Protein 4A3N (pdb70)

Structure (mmCIF, N/CA/C/O backbone):
data_4A3N
#
_entry.id   4A3N
#
_cell.length_a   94.281
_cell.length_b   22.525
_cell.length_c   66.668
_cell.angle_alpha   90.00
_cell.angle_beta   129.09
_cell.angle_gamma   90.00
#
_symmetry.space_group_name_H-M   'C 1 2 1'
#
loop_
_entity.id
_entity.type
_entity.pdbx_description
1 polymer 'TRANSCRIPTION FACTOR SOX-17'
2 non-polymer 'ZINC ION'
3 water water
#
loop_
_atom_site.group_PDB
_atom_site.id
_atom_site.type_symbol
_atom_site.label_atom_id
_atom_site.label_alt_id
_atom_site.label_comp_id
_atom_site.label_asym_id
_atom_site.label_entity_id
_atom_site.label_seq_id
_atom_site.pdbx_PDB_ins_code
_atom_site.Cartn_x
_atom_site.Cartn_y
_atom_site.Cartn_z
_atom_site.occupancy
_atom_site.B_iso_or_equiv
_atom_site.auth_seq_id
_atom_site.auth_comp_id
_atom_site.auth_asym_id
_atom_site.auth_atom_id
_atom_site.pdbx_PDB_model_num
ATOM 1 N N . ARG A 1 5 ? 19.919 5.723 22.081 1.00 90.27 70 ARG A N 1
ATOM 2 C CA . ARG A 1 5 ? 19.133 5.753 20.813 1.00 87.07 70 ARG A CA 1
ATOM 3 C C . ARG A 1 5 ? 18.189 4.558 20.710 1.00 79.91 70 ARG A C 1
ATOM 4 O O . ARG A 1 5 ? 17.981 4.007 19.624 1.00 76.72 70 ARG A O 1
ATOM 12 N N . PRO A 1 6 ? 17.580 4.159 21.842 1.00 67.08 71 PRO A N 1
ATOM 13 C CA . PRO A 1 6 ? 16.662 3.019 21.850 1.00 59.17 71 PRO A CA 1
ATOM 14 C C . PRO A 1 6 ? 15.349 3.304 21.134 1.00 54.84 71 PRO A C 1
ATOM 15 O O . PRO A 1 6 ? 14.966 4.461 20.947 1.00 55.14 71 PRO A O 1
ATOM 19 N N . MET A 1 7 ? 14.673 2.238 20.718 1.00 42.83 72 MET A N 1
ATOM 20 C CA . MET A 1 7 ? 13.401 2.374 20.026 1.00 39.91 72 MET A CA 1
ATOM 21 C C . MET A 1 7 ? 12.343 2.907 20.991 1.00 36.45 72 MET A C 1
ATOM 22 O O . MET A 1 7 ? 12.377 2.603 22.187 1.00 31.54 72 MET A O 1
ATOM 27 N N . ASN A 1 8 ? 11.413 3.706 20.474 1.00 32.14 73 ASN A N 1
ATOM 28 C CA . ASN A 1 8 ? 10.320 4.208 21.291 1.00 28.40 73 ASN A CA 1
ATOM 29 C C . ASN A 1 8 ? 9.201 3.162 21.230 1.00 28.20 73 ASN A C 1
ATOM 30 O O . ASN A 1 8 ? 9.334 2.145 20.533 1.00 21.16 73 ASN A O 1
ATOM 35 N N . ALA A 1 9 ? 8.104 3.422 21.946 1.00 18.39 74 ALA A N 1
ATOM 36 C CA . ALA A 1 9 ? 6.977 2.493 22.011 1.00 18.15 74 ALA A CA 1
ATOM 37 C C . ALA A 1 9 ? 6.485 2.057 20.629 1.00 22.10 74 ALA A C 1
ATOM 38 O O . ALA A 1 9 ? 6.250 0.865 20.381 1.00 19.66 74 ALA A O 1
ATOM 40 N N . PHE A 1 10 ? 6.322 3.028 19.736 1.00 28.53 75 PHE A N 1
ATOM 41 C CA . PHE A 1 10 ? 5.858 2.753 18.390 1.00 30.16 75 PHE A CA 1
ATOM 42 C C . PHE A 1 10 ? 6.806 1.815 17.635 1.00 30.10 75 PHE A C 1
ATOM 43 O O . PHE A 1 10 ? 6.357 0.836 17.038 1.00 27.30 75 PHE A O 1
ATOM 51 N N . MET A 1 11 ? 8.108 2.113 17.665 1.00 27.70 76 MET A N 1
ATOM 52 C CA . MET A 1 11 ? 9.103 1.291 16.967 1.00 23.00 76 MET A CA 1
ATOM 53 C C . MET A 1 11 ? 9.059 -0.112 17.532 1.00 28.09 76 MET A C 1
ATOM 54 O O . MET A 1 11 ? 9.061 -1.095 16.792 1.00 23.38 76 MET A O 1
ATOM 59 N N . VAL A 1 12 ? 9.027 -0.205 18.858 1.00 22.46 77 VAL A N 1
ATOM 60 C CA . VAL A 1 12 ? 8.962 -1.504 19.494 1.00 23.44 77 VAL A CA 1
ATOM 61 C C . VAL A 1 12 ? 7.767 -2.281 18.959 1.00 25.42 77 VAL A C 1
ATOM 62 O O . VAL A 1 12 ? 7.901 -3.419 18.530 1.00 26.88 77 VAL A O 1
ATOM 66 N N . TRP A 1 13 ? 6.592 -1.663 18.983 1.00 31.01 78 TRP A N 1
ATOM 67 C CA . TRP A 1 13 ? 5.393 -2.328 18.492 1.00 30.77 78 TRP A CA 1
ATOM 68 C C . TRP A 1 13 ? 5.428 -2.588 16.983 1.00 35.00 78 TRP A C 1
ATOM 69 O O . TRP A 1 13 ? 4.942 -3.618 16.508 1.00 33.65 78 TRP A O 1
ATOM 80 N N . ALA A 1 14 ? 5.995 -1.651 16.232 1.00 20.90 79 ALA A N 1
ATOM 81 C CA . ALA A 1 14 ? 6.035 -1.790 14.784 1.00 36.44 79 ALA A CA 1
ATOM 82 C C . ALA A 1 14 ? 6.924 -2.921 14.278 1.00 42.71 79 ALA A C 1
ATOM 83 O O . ALA A 1 14 ? 6.581 -3.585 13.298 1.00 39.64 79 ALA A O 1
ATOM 85 N N . LYS A 1 15 ? 8.058 -3.130 14.942 1.00 52.84 80 LYS A N 1
ATOM 86 C CA . LYS A 1 15 ? 9.024 -4.157 14.550 1.00 58.34 80 LYS A CA 1
ATOM 87 C C . LYS A 1 15 ? 8.388 -5.493 14.165 1.00 58.92 80 LYS A C 1
ATOM 88 O O . LYS A 1 15 ? 8.838 -6.172 13.240 1.00 57.71 80 LYS A O 1
ATOM 94 N N . ASP A 1 16 ? 7.338 -5.863 14.884 1.00 55.44 81 ASP A N 1
ATOM 95 C CA . ASP A 1 16 ? 6.637 -7.113 14.639 1.00 53.17 81 ASP A CA 1
ATOM 96 C C . ASP A 1 16 ? 5.516 -6.933 13.628 1.00 49.10 81 ASP A C 1
ATOM 97 O O . ASP A 1 16 ? 5.277 -7.792 12.775 1.00 48.88 81 ASP A O 1
ATOM 102 N N . GLU A 1 17 ? 4.816 -5.816 13.730 1.00 38.01 82 GLU A N 1
ATOM 103 C CA . GLU A 1 17 ? 3.718 -5.545 12.817 1.00 43.34 82 GLU A CA 1
ATOM 104 C C . GLU A 1 17 ? 4.217 -5.350 11.395 1.00 43.16 82 GLU A C 1
ATOM 105 O O . GLU A 1 17 ? 3.517 -5.667 10.438 1.00 36.33 82 GLU A O 1
ATOM 111 N N . ARG A 1 18 ? 5.439 -4.846 11.267 1.00 42.48 83 ARG A N 1
ATOM 112 C CA . ARG A 1 18 ? 6.012 -4.588 9.965 1.00 45.22 83 ARG A CA 1
ATOM 113 C C . ARG A 1 18 ? 6.342 -5.880 9.249 1.00 51.85 83 ARG A C 1
ATOM 114 O O . ARG A 1 18 ? 5.960 -6.062 8.090 1.00 53.28 83 ARG A O 1
ATOM 122 N N . LYS A 1 19 ? 7.048 -6.776 9.936 1.00 64.93 84 LYS A N 1
ATOM 123 C CA . LYS A 1 19 ? 7.433 -8.053 9.345 1.00 65.19 84 LYS A CA 1
ATOM 124 C C . LYS A 1 19 ? 6.228 -8.856 8.883 1.00 62.11 84 LYS A C 1
ATOM 125 O O . LYS A 1 19 ? 6.263 -9.475 7.826 1.00 65.07 84 LYS A O 1
ATOM 131 N N . ARG A 1 20 ? 5.158 -8.837 9.669 1.00 47.64 85 ARG A N 1
ATOM 132 C CA . ARG A 1 20 ? 3.952 -9.574 9.320 1.00 48.74 85 ARG A CA 1
ATOM 133 C C . ARG A 1 20 ? 3.275 -9.045 8.059 1.00 55.11 85 ARG A C 1
ATOM 134 O O . ARG A 1 20 ? 2.589 -9.790 7.357 1.00 56.91 85 ARG A O 1
ATOM 142 N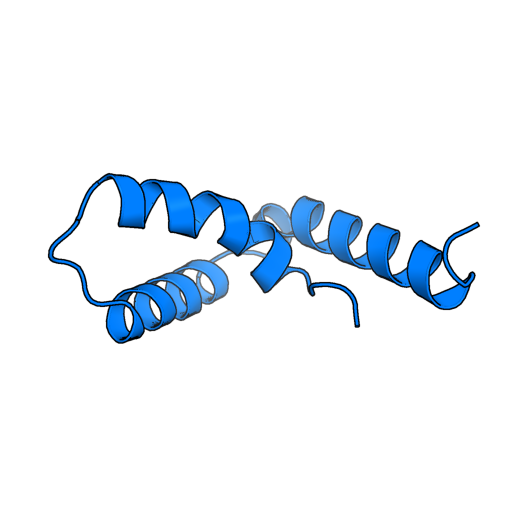 N . LEU A 1 21 ? 3.456 -7.757 7.786 1.00 66.85 86 LEU A N 1
ATOM 143 C CA . LEU A 1 21 ? 2.851 -7.122 6.618 1.00 65.46 86 LEU A CA 1
ATOM 144 C C . LEU A 1 21 ? 3.763 -7.193 5.409 1.00 66.27 86 LEU A C 1
ATOM 145 O O . LEU A 1 21 ? 3.301 -7.358 4.284 1.00 68.91 86 LEU A O 1
ATOM 150 N N . ALA A 1 22 ? 5.061 -7.064 5.653 1.00 53.09 87 ALA A N 1
ATOM 151 C CA . ALA A 1 22 ? 6.056 -7.102 4.589 1.00 62.88 87 ALA A CA 1
ATOM 152 C C . ALA A 1 22 ? 6.360 -8.522 4.118 1.00 71.04 87 ALA A C 1
ATOM 153 O O . ALA A 1 22 ? 6.667 -8.735 2.943 1.00 70.84 87 ALA A O 1
ATOM 155 N N . GLN A 1 23 ? 6.292 -9.485 5.034 1.00 128.24 88 GLN A N 1
ATOM 156 C CA . GLN A 1 23 ? 6.553 -10.880 4.690 1.00 129.64 88 GLN A CA 1
ATOM 157 C C . GLN A 1 23 ? 5.275 -11.506 4.163 1.00 127.80 88 GLN A C 1
ATOM 158 O O . GLN A 1 23 ? 5.093 -12.720 4.216 1.00 131.30 88 GLN A O 1
ATOM 164 N N . GLN A 1 24 ? 4.383 -10.662 3.666 1.00 85.14 89 GLN A N 1
ATOM 165 C CA . GLN A 1 24 ? 3.125 -11.129 3.118 1.00 80.27 89 GLN A CA 1
ATOM 166 C C . GLN A 1 24 ? 2.735 -10.360 1.867 1.00 80.59 89 GLN A C 1
ATOM 167 O O . GLN A 1 24 ? 2.015 -10.874 1.009 1.00 86.40 89 GLN A O 1
ATOM 173 N N . ASN A 1 25 ? 3.208 -9.123 1.764 1.00 67.92 90 ASN A N 1
ATOM 174 C CA . ASN A 1 25 ? 2.885 -8.279 0.620 1.00 60.50 90 ASN A CA 1
ATOM 175 C C . ASN A 1 25 ? 4.145 -7.687 0.013 1.00 61.87 90 ASN A C 1
ATOM 176 O O . ASN A 1 25 ? 4.529 -6.557 0.330 1.00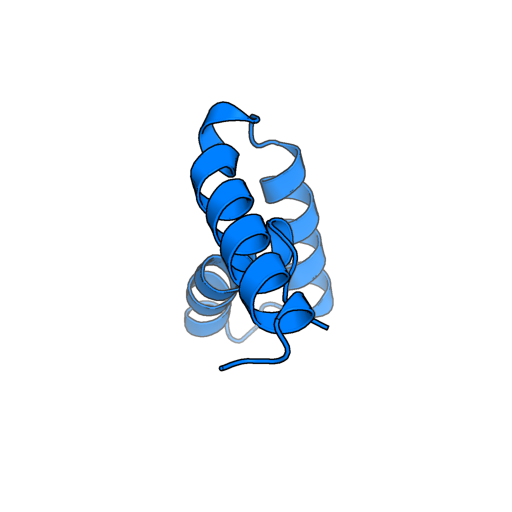 55.04 90 ASN A O 1
ATOM 181 N N . PRO A 1 26 ? 4.802 -8.453 -0.876 1.00 67.52 91 PRO A N 1
ATOM 182 C CA . PRO A 1 26 ? 6.038 -8.072 -1.572 1.00 67.73 91 PRO A CA 1
ATOM 183 C C . PRO A 1 26 ? 5.858 -6.816 -2.404 1.00 66.26 91 PRO A C 1
ATOM 184 O O . PRO A 1 26 ? 6.799 -6.054 -2.634 1.00 65.65 91 PRO A O 1
ATOM 188 N N . ASP A 1 27 ? 4.624 -6.612 -2.841 1.00 59.90 92 ASP A N 1
ATOM 189 C CA . ASP A 1 27 ? 4.254 -5.471 -3.660 1.00 60.81 92 ASP A CA 1
ATOM 190 C C . ASP A 1 27 ? 3.911 -4.233 -2.838 1.00 59.43 92 ASP A C 1
ATOM 191 O O . ASP A 1 27 ? 3.897 -3.121 -3.367 1.00 63.81 92 ASP A O 1
ATOM 196 N N . LEU A 1 28 ? 3.633 -4.417 -1.551 1.00 45.16 93 LEU A N 1
ATOM 197 C CA . LEU A 1 28 ? 3.310 -3.278 -0.707 1.00 40.37 93 LEU A CA 1
ATOM 198 C C . LEU A 1 28 ? 4.554 -2.443 -0.438 1.00 41.88 93 LEU A C 1
ATOM 199 O O . LEU A 1 28 ? 5.478 -2.878 0.253 1.00 43.98 93 LEU A O 1
ATOM 204 N N . HIS A 1 29 ? 4.561 -1.237 -0.998 1.00 41.30 94 HIS A N 1
ATOM 205 C CA . HIS A 1 29 ? 5.663 -0.293 -0.854 1.00 38.16 94 HIS A CA 1
ATOM 206 C C . HIS A 1 29 ? 5.927 0.065 0.607 1.00 41.42 94 HIS A C 1
ATOM 207 O O . HIS A 1 29 ? 5.003 0.116 1.425 1.00 28.89 94 HIS A O 1
ATOM 214 N N . ASN A 1 30 ? 7.194 0.331 0.913 1.00 45.02 95 ASN A N 1
ATOM 215 C CA . ASN A 1 30 ? 7.613 0.684 2.260 1.00 52.69 95 ASN A CA 1
ATOM 216 C C . ASN A 1 30 ? 6.990 1.966 2.786 1.00 50.63 95 ASN A C 1
ATOM 217 O O . ASN A 1 30 ? 6.548 2.007 3.939 1.00 44.93 95 ASN A O 1
ATOM 222 N N . ALA A 1 31 ? 6.964 3.002 1.946 1.00 45.31 96 ALA A N 1
ATOM 223 C CA . ALA A 1 31 ? 6.392 4.288 2.329 1.00 42.22 96 ALA A CA 1
ATOM 224 C C . ALA A 1 31 ? 4.970 4.097 2.845 1.00 42.58 96 ALA A C 1
ATOM 225 O O . ALA A 1 31 ? 4.602 4.636 3.892 1.00 43.30 96 ALA A O 1
ATOM 227 N N . GLU A 1 32 ? 4.185 3.315 2.110 1.00 38.73 97 GLU A N 1
ATOM 228 C CA . GLU A 1 32 ? 2.799 3.026 2.478 1.00 40.36 97 GLU A CA 1
ATOM 229 C C . GLU A 1 32 ? 2.742 2.168 3.738 1.00 37.21 97 GLU A C 1
ATOM 230 O O . GLU A 1 32 ? 1.840 2.315 4.569 1.00 31.50 97 GLU A O 1
ATOM 236 N N . LEU A 1 33 ? 3.711 1.271 3.864 1.00 37.30 98 LEU A N 1
ATOM 237 C CA . LEU A 1 33 ? 3.798 0.380 5.013 1.00 39.56 98 LEU A CA 1
ATOM 238 C C . LEU A 1 33 ? 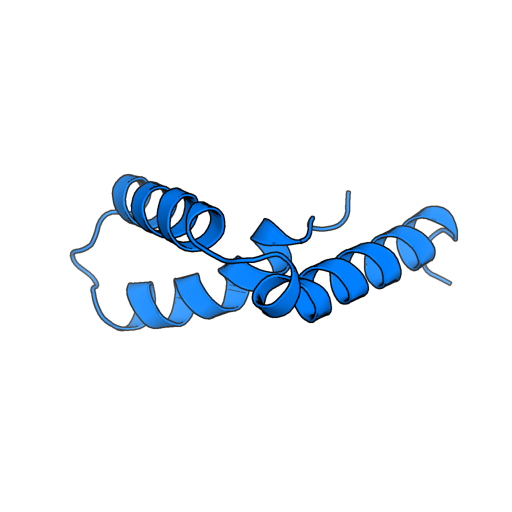3.914 1.232 6.282 1.00 38.14 98 LEU A C 1
ATOM 239 O O . LEU A 1 33 ? 3.207 1.006 7.271 1.00 25.86 98 LEU A O 1
ATOM 244 N N . SER A 1 34 ? 4.797 2.225 6.215 1.00 38.04 99 SER A N 1
ATOM 245 C CA . SER A 1 34 ? 5.041 3.146 7.309 1.00 41.97 99 SER A CA 1
ATOM 246 C C . SER A 1 34 ? 3.794 3.949 7.600 1.00 42.41 99 SER A C 1
ATOM 247 O O . SER A 1 34 ? 3.490 4.242 8.753 1.00 4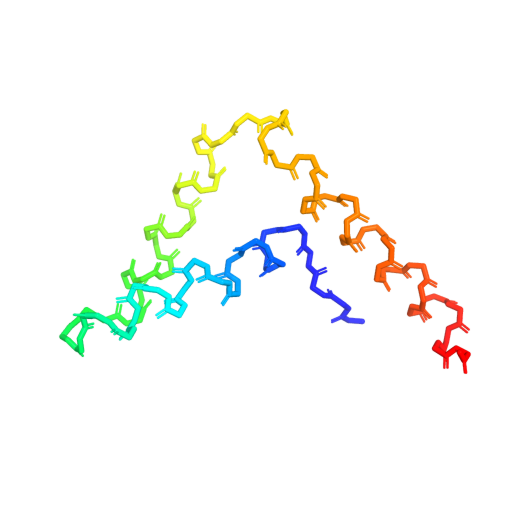8.72 99 SER A O 1
ATOM 250 N N . LYS A 1 35 ? 3.075 4.309 6.546 1.00 33.57 100 LYS A N 1
ATOM 251 C CA . LYS A 1 35 ? 1.866 5.103 6.696 1.00 34.70 100 LYS A CA 1
ATOM 252 C C . LYS A 1 35 ? 0.755 4.313 7.403 1.00 34.42 100 LYS A C 1
ATOM 253 O O . LYS A 1 35 ? 0.080 4.839 8.288 1.00 32.77 100 LYS A O 1
ATOM 259 N N . MET A 1 36 ? 0.568 3.054 7.013 1.00 42.04 101 MET A N 1
ATOM 260 C CA . MET A 1 36 ? -0.449 2.204 7.629 1.00 40.04 101 MET A CA 1
ATOM 261 C C . MET A 1 36 ? -0.090 2.029 9.108 1.00 37.96 101 MET A C 1
ATOM 262 O O . MET A 1 36 ? -0.935 2.156 9.999 1.00 34.16 101 MET A O 1
ATOM 267 N N . LEU A 1 37 ? 1.178 1.721 9.348 1.00 24.06 102 LEU A N 1
ATOM 268 C CA . LEU A 1 37 ? 1.662 1.509 10.700 1.00 33.83 102 LEU A CA 1
ATOM 269 C C . LEU A 1 37 ? 1.429 2.762 11.540 1.00 29.16 102 LEU A C 1
ATOM 270 O O . LEU A 1 37 ? 0.947 2.680 12.668 1.00 30.77 102 LEU A O 1
ATOM 275 N N . GLY A 1 38 ? 1.752 3.917 10.963 1.00 27.10 103 GLY A N 1
ATOM 276 C CA . GLY A 1 38 ? 1.575 5.173 11.653 1.00 25.89 103 GLY A CA 1
ATOM 277 C C . GLY A 1 38 ? 0.148 5.354 12.133 1.00 28.69 103 GLY A C 1
ATOM 278 O O . GLY A 1 38 ? -0.087 5.755 13.283 1.00 22.30 103 GLY A O 1
ATOM 279 N N . LYS A 1 39 ? -0.803 5.027 11.264 1.00 24.40 104 LYS A N 1
ATOM 280 C CA . LYS A 1 39 ? -2.213 5.176 11.584 1.00 30.07 104 LYS A CA 1
ATOM 281 C C . LYS A 1 39 ? -2.783 4.111 12.509 1.00 33.31 104 LYS A C 1
ATOM 282 O O . LYS A 1 39 ? -3.627 4.410 13.350 1.00 35.97 104 LYS A O 1
ATOM 288 N N . SER A 1 40 ? -2.346 2.869 12.358 1.00 32.07 105 SER A N 1
ATOM 289 C CA . SER A 1 40 ? -2.867 1.822 13.224 1.00 36.87 105 SER A CA 1
ATOM 290 C C . SER A 1 40 ? -2.450 2.096 14.667 1.00 36.18 105 SER A C 1
ATOM 291 O O . SER A 1 40 ? -3.231 1.900 15.610 1.00 30.20 105 SER A O 1
ATOM 294 N N . TRP A 1 41 ? -1.214 2.556 14.821 1.00 27.35 106 TRP A N 1
ATOM 295 C CA . TRP A 1 41 ? -0.676 2.875 16.132 1.00 26.37 106 TRP A CA 1
ATOM 296 C C . TRP A 1 41 ? -1.532 3.965 16.754 1.00 25.30 106 TRP A C 1
ATOM 297 O O . TRP A 1 41 ? -1.906 3.878 17.926 1.00 28.44 106 TRP A O 1
ATOM 308 N N . LYS A 1 42 ? -1.851 4.974 15.949 1.00 28.44 107 LYS A N 1
ATOM 309 C CA . LYS A 1 42 ? -2.657 6.106 16.387 1.00 32.58 107 LYS A CA 1
ATOM 310 C C . LYS A 1 42 ? -4.034 5.664 16.878 1.00 34.09 107 LYS A C 1
ATOM 311 O O . LYS A 1 42 ? -4.514 6.121 17.914 1.00 35.28 107 LYS A O 1
ATOM 317 N N . ALA A 1 43 ? -4.658 4.759 16.140 1.00 31.14 108 ALA A N 1
ATOM 318 C CA . ALA A 1 43 ? -5.975 4.268 16.503 1.00 33.51 108 ALA A CA 1
ATOM 319 C C . ALA A 1 43 ? -5.970 3.495 17.813 1.00 36.00 108 ALA A C 1
ATOM 320 O O . ALA A 1 43 ? -7.006 3.382 18.461 1.00 40.71 108 ALA A O 1
ATOM 322 N N . LEU A 1 44 ? -4.815 2.969 18.210 1.00 29.75 109 LEU A N 1
ATOM 323 C CA . LEU A 1 44 ? -4.742 2.195 19.448 1.00 35.43 109 LEU A CA 1
ATOM 324 C C . LEU A 1 44 ? -4.936 3.021 20.714 1.00 30.31 109 LEU A C 1
ATOM 325 O O . LEU A 1 44 ? -4.582 4.195 20.764 1.00 40.65 109 LEU A O 1
ATOM 330 N N . THR A 1 45 ? -5.498 2.391 21.738 1.00 21.10 110 THR A N 1
ATOM 331 C CA . THR A 1 45 ? -5.680 3.046 23.026 1.00 26.63 110 THR A CA 1
ATOM 332 C C . THR A 1 45 ? 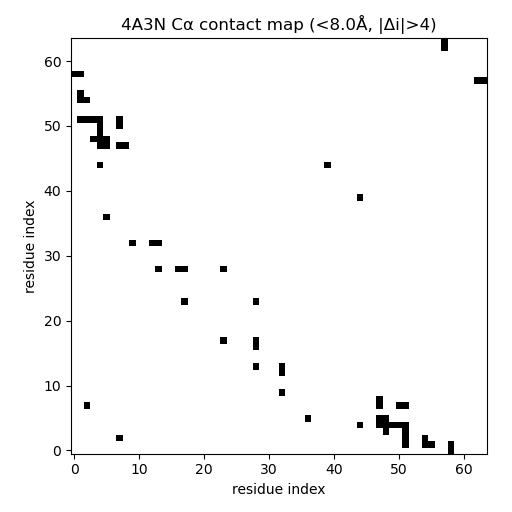-4.440 2.760 23.866 1.00 22.79 110 THR A C 1
ATOM 333 O O . THR A 1 45 ? -3.701 1.801 23.596 1.00 20.98 110 THR A O 1
ATOM 337 N N . LEU A 1 46 ? -4.229 3.589 24.884 1.00 21.33 111 LEU A N 1
ATOM 338 C CA . LEU A 1 46 ? -3.112 3.432 25.801 1.00 24.90 111 LEU A CA 1
ATOM 339 C C . LEU A 1 46 ? -3.075 2.007 26.366 1.00 30.37 111 LEU A C 1
ATOM 340 O O . LEU A 1 46 ? -2.000 1.406 26.469 1.00 30.61 111 LEU A O 1
ATOM 345 N N . ALA A 1 47 ? -4.249 1.474 26.718 1.00 29.47 112 ALA A N 1
ATOM 346 C CA . ALA A 1 47 ? -4.358 0.124 27.277 1.00 32.61 112 ALA A CA 1
ATOM 347 C C . ALA A 1 47 ? -3.803 -0.950 26.335 1.00 28.15 112 ALA A C 1
ATOM 348 O O . ALA A 1 47 ? -3.288 -1.976 26.780 1.00 28.12 112 ALA A O 1
ATOM 350 N N . GLU A 1 48 ? -3.922 -0.713 25.035 1.00 16.49 113 GLU A N 1
ATOM 351 C CA . GLU A 1 48 ? -3.409 -1.643 24.043 1.00 20.94 113 GLU A CA 1
ATOM 352 C C . GLU A 1 48 ? -1.906 -1.347 23.787 1.00 18.10 113 GLU A C 1
ATOM 353 O O . GLU A 1 48 ? -1.147 -2.232 23.427 1.00 20.64 113 GLU A O 1
ATOM 359 N N . LYS A 1 49 ? -1.479 -0.108 23.989 1.00 17.89 114 LYS A N 1
ATOM 360 C CA . LYS A 1 49 ? -0.083 0.249 23.744 1.00 29.77 114 LYS A CA 1
ATOM 361 C C . LYS A 1 49 ? 0.811 0.060 24.964 1.00 26.63 114 LYS A C 1
ATOM 362 O O . LYS A 1 49 ? 2.030 -0.048 24.841 1.00 26.11 114 LYS A O 1
ATOM 368 N N . ARG A 1 50 ? 0.184 -0.018 26.131 1.00 29.69 115 ARG A N 1
ATOM 369 C CA . ARG A 1 50 ? 0.893 -0.148 27.394 1.00 31.49 115 ARG A CA 1
ATOM 370 C C . ARG A 1 50 ? 2.135 -1.047 27.428 1.00 29.16 115 ARG A C 1
ATOM 371 O O . ARG A 1 50 ? 3.215 -0.610 27.822 1.00 31.08 115 ARG A O 1
ATOM 379 N N . PRO A 1 51 ? 2.001 -2.312 27.027 1.00 24.79 116 PRO A N 1
ATOM 380 C CA . PRO A 1 51 ? 3.164 -3.207 27.048 1.00 25.10 116 PRO A CA 1
ATOM 381 C C . PRO A 1 51 ? 4.348 -2.764 26.181 1.00 27.82 116 PRO A C 1
ATOM 382 O O . PRO A 1 51 ? 5.520 -3.001 26.538 1.00 17.56 116 PRO A O 1
ATOM 386 N N . PHE A 1 52 ? 4.041 -2.121 25.055 1.00 24.82 117 PHE A N 1
ATOM 387 C CA . PHE A 1 52 ? 5.071 -1.627 24.140 1.00 29.82 117 PHE A CA 1
ATOM 388 C C . PHE A 1 52 ? 5.656 -0.380 24.765 1.00 29.30 117 PHE A C 1
ATOM 389 O O . PHE A 1 52 ? 6.842 -0.090 24.617 1.00 32.20 117 PHE A O 1
ATOM 397 N N . VAL A 1 53 ? 4.811 0.341 25.490 1.00 23.61 118 VAL A N 1
ATOM 398 C CA . VAL A 1 53 ? 5.251 1.524 26.202 1.00 22.45 118 VAL A CA 1
ATOM 399 C C . VAL A 1 53 ? 6.207 1.124 27.343 1.00 24.61 118 VAL A C 1
ATOM 400 O O . VAL A 1 53 ? 7.217 1.790 27.574 1.00 20.35 118 VAL A O 1
ATOM 404 N N . GLU A 1 54 ? 5.895 0.041 28.052 1.00 26.84 119 GLU A N 1
ATOM 405 C CA . GLU A 1 54 ? 6.745 -0.398 29.160 1.00 29.73 119 GLU A CA 1
ATOM 406 C C . GLU A 1 54 ? 8.091 -0.903 28.649 1.00 34.42 119 GLU A C 1
ATOM 407 O O . GLU A 1 54 ? 9.132 -0.651 29.256 1.00 29.26 119 GLU A O 1
ATOM 413 N N . GLU A 1 55 ? 8.057 -1.614 27.528 1.00 30.83 120 GLU A N 1
ATOM 414 C CA . GLU A 1 55 ? 9.268 -2.141 26.929 1.00 31.17 120 GLU A CA 1
ATOM 415 C C . GLU A 1 55 ? 10.183 -0.979 26.519 1.00 30.26 120 GLU A C 1
ATOM 416 O O . GLU A 1 55 ? 11.383 -1.034 26.735 1.00 25.03 120 GLU A O 1
ATOM 422 N N . ALA A 1 56 ? 9.617 0.075 25.938 1.00 29.42 121 ALA A N 1
ATOM 423 C CA . ALA A 1 56 ? 10.435 1.208 25.536 1.00 31.76 121 ALA A CA 1
ATOM 424 C C . ALA A 1 56 ? 11.031 1.847 26.788 1.00 36.44 121 ALA A C 1
ATOM 425 O O . ALA A 1 56 ? 12.163 2.324 26.761 1.00 31.67 121 ALA A O 1
ATOM 427 N N . GLU A 1 57 ? 10.276 1.863 27.885 1.00 25.49 122 GLU A N 1
ATOM 428 C CA . GLU A 1 57 ? 10.817 2.433 29.113 1.00 35.60 122 GLU A CA 1
ATOM 429 C C . GLU A 1 57 ? 11.965 1.546 29.619 1.00 34.06 122 GLU A C 1
ATOM 430 O O . GLU A 1 57 ? 12.998 2.053 30.065 1.00 36.73 122 GLU A O 1
ATOM 436 N N . ARG A 1 58 ? 11.795 0.229 29.528 1.00 22.94 123 ARG A N 1
ATOM 437 C CA . ARG A 1 58 ? 12.834 -0.684 29.971 1.00 31.35 123 ARG A CA 1
ATOM 438 C C . ARG A 1 58 ? 14.122 -0.415 29.165 1.00 29.10 123 ARG A C 1
ATOM 439 O O . ARG A 1 58 ? 15.190 -0.201 29.742 1.00 31.38 123 ARG A O 1
ATOM 447 N N . LEU A 1 59 ? 14.006 -0.413 27.840 1.00 24.39 124 LEU A N 1
ATOM 448 C CA . LEU A 1 59 ? 15.132 -0.158 26.955 1.00 28.46 124 LEU A CA 1
ATOM 449 C C . LEU A 1 59 ? 15.835 1.185 27.253 1.00 34.00 124 LEU A C 1
ATOM 450 O O . LEU A 1 59 ? 17.072 1.268 27.245 1.00 26.77 124 LEU A O 1
ATOM 455 N N . ARG A 1 60 ? 15.056 2.231 27.526 1.00 29.60 125 ARG A N 1
ATOM 456 C CA . ARG A 1 60 ? 15.627 3.546 27.820 1.00 31.07 125 ARG A CA 1
ATOM 457 C C . ARG A 1 60 ? 16.492 3.524 29.100 1.00 36.89 125 ARG A C 1
ATOM 458 O O . ARG A 1 60 ? 17.532 4.1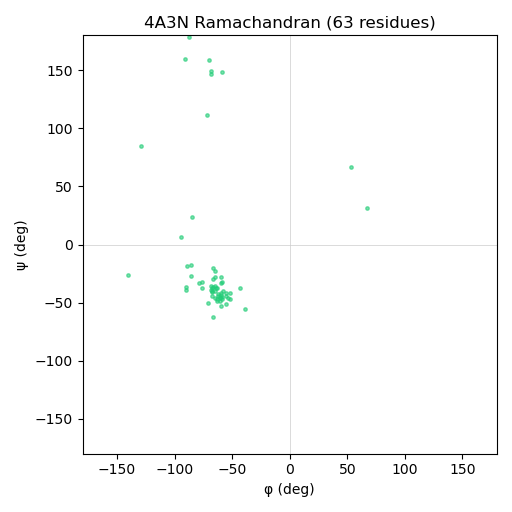93 29.188 1.00 31.36 125 ARG A O 1
ATOM 466 N N . VAL A 1 61 ? 16.049 2.755 30.087 1.00 31.44 126 VAL A N 1
ATOM 467 C CA . VAL A 1 61 ? 16.771 2.615 31.344 1.00 32.57 126 VAL A CA 1
ATOM 468 C C . VAL A 1 61 ? 18.144 1.978 31.085 1.00 37.29 126 VAL A C 1
ATOM 469 O O . VAL A 1 61 ? 19.164 2.473 31.558 1.00 34.92 126 VAL A O 1
ATOM 473 N N . GLN A 1 62 ? 18.162 0.881 30.333 1.00 33.57 127 GLN A N 1
ATOM 474 C CA . GLN A 1 62 ? 19.406 0.191 30.029 1.00 33.55 127 GLN A CA 1
ATOM 475 C C . GLN A 1 62 ? 20.398 1.097 29.298 1.00 34.41 127 GLN A C 1
ATOM 476 O O . GLN A 1 62 ? 21.595 1.074 29.588 1.00 31.46 127 GLN A O 1
ATOM 482 N N . HIS A 1 63 ? 19.899 1.887 28.352 1.00 40.30 128 HIS A N 1
ATOM 483 C CA . HIS A 1 63 ? 20.737 2.807 27.591 1.00 44.04 128 HIS A CA 1
ATOM 484 C C . HIS A 1 63 ? 21.330 3.884 28.497 1.00 46.38 128 HIS A C 1
ATOM 485 O O . HIS A 1 63 ? 22.517 4.195 28.414 1.00 55.97 128 HIS A O 1
ATOM 492 N N . MET A 1 64 ? 20.491 4.456 29.350 1.00 38.24 129 MET A N 1
ATOM 493 C CA . MET A 1 64 ? 20.920 5.495 30.273 1.00 40.96 129 MET A CA 1
ATOM 494 C C . MET A 1 64 ? 21.892 4.948 31.303 1.00 39.93 129 MET A C 1
ATOM 495 O O . MET A 1 64 ? 22.630 5.706 31.922 1.00 41.22 129 MET A O 1
ATOM 500 N N . GLN A 1 65 ? 21.882 3.634 31.497 1.00 36.04 130 GLN A N 1
ATOM 501 C CA . GLN A 1 65 ? 22.800 3.008 32.438 1.00 39.29 130 GLN A CA 1
ATOM 502 C C . GLN A 1 65 ? 24.033 2.546 31.671 1.00 40.88 130 GLN A C 1
ATOM 503 O O . GLN A 1 65 ? 24.908 1.869 32.210 1.00 40.33 130 GLN A O 1
ATOM 509 N N . ASP A 1 66 ? 24.075 2.914 30.396 1.00 45.53 131 ASP A N 1
ATOM 510 C CA . ASP A 1 66 ? 25.175 2.574 29.520 1.00 46.31 131 ASP A CA 1
ATOM 511 C C . ASP A 1 66 ? 25.317 1.079 29.196 1.00 48.33 131 ASP A C 1
ATOM 512 O O . ASP A 1 66 ? 26.421 0.585 28.979 1.00 48.47 131 ASP A O 1
ATOM 517 N N . HIS A 1 67 ? 24.196 0.369 29.154 1.00 49.82 132 HIS A N 1
ATOM 518 C CA . HIS A 1 67 ? 24.184 -1.055 28.818 1.00 51.38 132 HIS A CA 1
ATOM 519 C C . HIS A 1 67 ? 25.122 -1.928 29.636 1.00 56.86 132 HIS A C 1
ATOM 520 O O . HIS A 1 67 ? 26.087 -2.476 29.106 1.00 59.31 132 HIS A O 1
ATOM 527 N N . PRO A 1 68 ? 24.849 -2.074 30.938 1.00 73.36 133 PRO A N 1
ATOM 528 C CA . PRO A 1 68 ? 25.694 -2.901 31.806 1.00 76.94 133 PRO A CA 1
ATOM 529 C C . PRO A 1 68 ? 25.614 -4.384 31.444 1.00 77.17 133 PRO A C 1
ATOM 530 O O . PRO A 1 68 ? 26.651 -4.959 31.055 1.00 83.27 133 PRO A O 1
ATOM 534 N N . ASN A 1 69 ? 24.513 -4.956 31.553 1.00 63.23 134 ASN A N 1
#

Nearest PDB structures (foldseek):
  4a3n-assembly1_A-2  TM=8.292E-01  e=1.153E-09  Homo sapiens
  6l6y-assembly2_F  TM=9.152E-01  e=3.675E-08  Mus musculus
  2yul-assembly1_A  TM=8.342E-01  e=6.259E-08  Homo sapiens
  1gt0-assembly1_D  TM=9.354E-01  e=8.628E-06  Mus musculus
  6yov-assembly1_L  TM=9.023E-01  e=9.222E-06  Homo sapiens

Foldseek 3Di:
DFDALLCQVVVVVLCVVCVVCVPDDPVVSVVVSVVVVVPDDCVVSVVSRVVRVVVVVCVVVVND

Organism: Homo sapiens (NCBI:txid9606)

GO terms:
  GO:0005654 nucleoplasm (C, TAS)
  GO:0005515 protein binding (F, IPI)
  GO:0005634 nucleus (C, IDA)
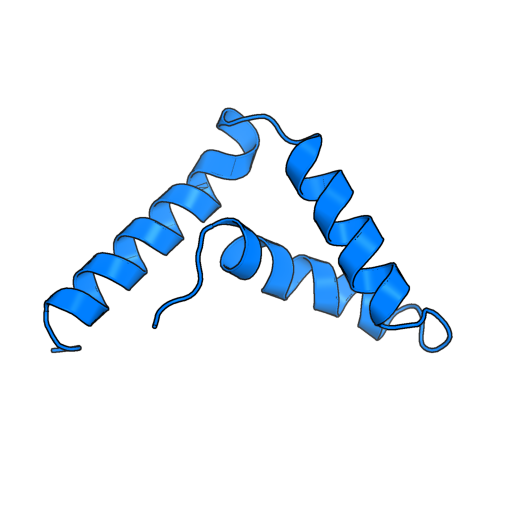  GO:0045944 positive regulation of transcription by RNA polymerase II (P, IDA)
  GO:0005667 transcription regulator complex (C, IDA)
  GO:0060914 heart formation (P, TAS)
  GO:0001656 metanephros development (P, IMP)
  GO:0030308 negative regulation of cell growth (P, IMP)
  GO:0031648 protein destabilization (P, IMP)
  GO:0050821 protein stabilization (P, IMP)
  GO:0072189 ureter development (P, IMP)
  GO:0090090 negative regulation of canonical Wnt signal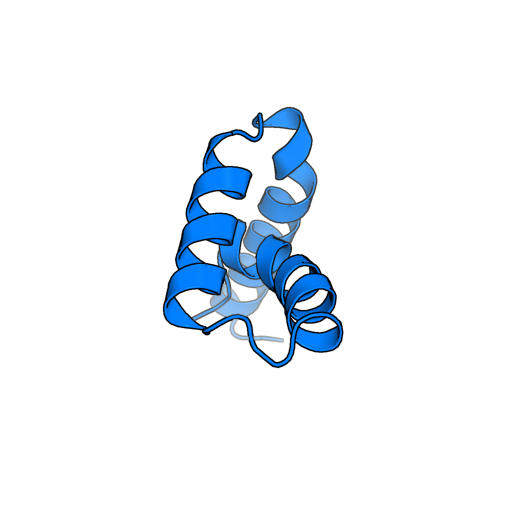ing pathway (P, IMP)
  GO:0060913 cardiac cell fate determination (P, IMP)
  GO:0061629 RNA polymerase II-specific DNA-binding transcription factor binding (F, IPI)
  GO:0008013 beta-catenin binding (F, IPI)
  GO:0001706 endoderm formation (P, IDA)

Sequence (64 aa):
RPMNAFMVWAKDERKRLAQQNPDLHNAELSKMLGKSWKALTLAEKRPFVEEAERLRVQHMQDHP

InterPro domains:
  IPR009071 High mobility group box domain [PF00505] (69-136)
  IPR009071 High mobility group box domain [PS50118] (68-136)
  IPR009071 High mobility group box domain [SM00398] (67-137)
  IPR021934 Sox, C-terminal [PS51516] (280-413)
  IPR033392 Sox 7/17/18, central domain [PF12067] (203-253)
  IPR036910 High mobility group box domain superfamily [G3DSA:1.10.30.10] (63-144)
  IPR036910 High mobility group box domain superfamily [SSF47095] (60-140)
  IPR050140 SRY-related HMG-box transcription factor-like [PTHR10270] (47-365)

CATH classification: 1.10.30.10

Secondary structure (P-SEA, 3-state):
ccccaaaaaaaaaaaaaaaccccccaaaaaaaaaaaaaacccccaaaaaaaaaaaaaaaaaccc

Solvent-accessible surface area: 5113 Å² total

B-factor: mean 44.73, std 19.91, range [12.29, 131.3]

Radius of gyration: 13.58 Å; Cα contacts (8 Å, |Δi|>4): 34; chains: 1; bounding box: 32×17×36 Å